Protein AF-A0A535PA86-F1 (afdb_monomer_lite)

Radius of gyration: 23.19 Å; chains: 1; bounding box: 63×14×46 Å

Structure (mmCIF, N/CA/C/O backbone):
data_AF-A0A535PA86-F1
#
_entry.id   AF-A0A535PA86-F1
#
loop_
_atom_site.group_PDB
_atom_site.id
_atom_site.type_symbol
_atom_site.label_atom_id
_atom_site.label_alt_id
_atom_site.label_comp_id
_atom_site.label_asym_id
_atom_site.label_entity_id
_atom_site.label_seq_id
_atom_site.pdbx_PDB_ins_code
_atom_site.Cartn_x
_atom_site.Cartn_y
_atom_site.Cartn_z
_atom_site.occupancy
_atom_site.B_iso_or_equiv
_atom_site.auth_seq_id
_atom_site.auth_comp_id
_atom_site.auth_asym_id
_atom_site.auth_atom_id
_atom_site.pdbx_PDB_model_num
ATOM 1 N N . MET A 1 1 ? -18.981 -7.504 -9.056 1.00 82.56 1 MET A N 1
ATOM 2 C CA . MET A 1 1 ? -18.149 -7.372 -10.277 1.00 82.56 1 MET A CA 1
ATOM 3 C C . MET A 1 1 ? -17.178 -6.184 -10.245 1.00 82.56 1 MET A C 1
ATOM 5 O O . MET A 1 1 ? -16.055 -6.365 -10.691 1.00 82.56 1 MET A O 1
ATOM 9 N N . ALA A 1 2 ? -17.527 -5.016 -9.679 1.00 93.88 2 ALA A N 1
ATOM 10 C CA . ALA A 1 2 ? -16.652 -3.827 -9.667 1.00 93.88 2 ALA A CA 1
ATOM 11 C C . ALA A 1 2 ? -15.237 -4.061 -9.090 1.00 93.88 2 ALA A C 1
ATOM 13 O O . ALA A 1 2 ? -14.249 -3.705 -9.723 1.00 93.88 2 ALA A O 1
ATOM 14 N N . THR A 1 3 ? -15.114 -4.724 -7.938 1.00 96.88 3 THR A N 1
ATOM 15 C CA . THR A 1 3 ? -13.812 -4.963 -7.287 1.00 96.88 3 THR A CA 1
ATOM 16 C C . THR A 1 3 ? -12.879 -5.835 -8.125 1.00 96.88 3 THR A C 1
ATOM 18 O O . THR A 1 3 ? -11.683 -5.576 -8.176 1.00 96.88 3 THR A O 1
ATOM 21 N N . ILE A 1 4 ? -13.419 -6.835 -8.829 1.00 98.12 4 ILE A N 1
ATOM 22 C CA . ILE A 1 4 ? -12.629 -7.706 -9.713 1.00 98.12 4 ILE A CA 1
ATOM 23 C C . ILE A 1 4 ? -12.037 -6.882 -10.858 1.00 98.12 4 ILE A C 1
ATOM 25 O O . ILE A 1 4 ? -10.854 -7.014 -11.159 1.00 98.12 4 ILE A O 1
ATOM 29 N N . TRP A 1 5 ? -12.836 -5.991 -11.454 1.00 97.62 5 TRP A N 1
ATOM 30 C CA . TRP A 1 5 ? -12.359 -5.095 -12.505 1.00 97.62 5 TRP A CA 1
ATOM 31 C C . TRP A 1 5 ? -11.273 -4.141 -11.999 1.00 97.62 5 TRP A C 1
ATOM 33 O O . TRP A 1 5 ? -10.254 -3.979 -12.663 1.00 97.62 5 TRP A O 1
ATOM 43 N N . VAL A 1 6 ? -11.442 -3.575 -10.799 1.00 97.12 6 VAL A N 1
ATOM 44 C CA . VAL A 1 6 ? -10.430 -2.709 -10.169 1.00 97.12 6 VAL A CA 1
ATOM 45 C C . VAL A 1 6 ? -9.119 -3.463 -9.930 1.00 97.12 6 VAL A C 1
ATOM 47 O O . VAL A 1 6 ? -8.051 -2.944 -10.242 1.00 97.12 6 VAL A O 1
ATOM 50 N N . VAL A 1 7 ? -9.181 -4.698 -9.427 1.00 96.69 7 VAL A N 1
ATOM 51 C CA . VAL A 1 7 ? -7.985 -5.534 -9.234 1.00 96.69 7 VAL A CA 1
ATOM 52 C C . VAL A 1 7 ? -7.316 -5.844 -10.573 1.00 96.69 7 VAL A C 1
ATOM 54 O O . VAL A 1 7 ? -6.097 -5.736 -10.685 1.00 96.69 7 VAL A O 1
ATOM 57 N N . PHE A 1 8 ? -8.099 -6.169 -11.604 1.00 97.12 8 PHE A N 1
ATOM 58 C CA . PHE A 1 8 ? -7.580 -6.424 -12.945 1.00 97.12 8 PHE A CA 1
ATOM 59 C C . PHE A 1 8 ? -6.825 -5.214 -13.515 1.00 97.12 8 PHE A C 1
ATOM 61 O O . PHE A 1 8 ? -5.666 -5.351 -13.906 1.00 97.12 8 PHE A O 1
ATOM 68 N N . ILE A 1 9 ? -7.429 -4.020 -13.508 1.00 96.62 9 ILE A N 1
ATOM 69 C CA . ILE A 1 9 ? -6.766 -2.812 -14.030 1.00 96.62 9 ILE A CA 1
ATOM 70 C C . ILE A 1 9 ? -5.576 -2.381 -13.165 1.00 96.62 9 ILE A C 1
ATOM 72 O O . ILE A 1 9 ? -4.591 -1.880 -13.702 1.00 96.62 9 ILE A O 1
ATOM 76 N N . ALA A 1 10 ? -5.621 -2.619 -11.848 1.00 96.06 10 ALA A N 1
ATOM 77 C CA . ALA A 1 10 ? -4.485 -2.362 -10.971 1.00 96.06 10 ALA A CA 1
ATOM 78 C C . ALA A 1 10 ? -3.275 -3.208 -11.387 1.00 96.06 10 ALA A C 1
ATOM 80 O O . ALA A 1 10 ? -2.187 -2.662 -11.527 1.00 96.06 10 ALA A O 1
ATOM 81 N N . VAL A 1 11 ? -3.466 -4.506 -11.661 1.00 96.44 11 VAL A N 1
ATOM 82 C CA . VAL A 1 11 ? -2.392 -5.385 -12.159 1.00 96.44 11 VAL A CA 1
ATOM 83 C C . VAL A 1 11 ? -1.899 -4.938 -13.534 1.00 96.44 11 VAL A C 1
ATOM 85 O O . VAL A 1 11 ? -0.689 -4.877 -13.744 1.00 96.44 11 VAL A O 1
ATOM 88 N N . LEU A 1 12 ? -2.801 -4.575 -14.453 1.00 97.00 12 LEU A N 1
ATOM 89 C CA . LEU A 1 12 ? -2.412 -4.086 -15.781 1.00 97.00 12 LEU A CA 1
ATOM 90 C C . LEU A 1 12 ? -1.483 -2.866 -15.709 1.00 97.00 12 LEU A C 1
ATOM 92 O O . LEU A 1 12 ? -0.507 -2.805 -16.452 1.00 97.00 12 LEU A O 1
ATOM 96 N N . PHE A 1 13 ? -1.736 -1.924 -14.796 1.00 96.06 13 PHE A N 1
ATOM 97 C CA . PHE A 1 13 ? -0.896 -0.731 -14.639 1.00 96.06 13 PHE A CA 1
ATOM 98 C C . PHE A 1 13 ? 0.453 -0.981 -13.955 1.00 96.06 13 PHE A C 1
ATOM 100 O O . PHE A 1 13 ? 1.297 -0.085 -13.939 1.00 96.06 13 PHE A O 1
ATOM 107 N N . LEU A 1 14 ? 0.695 -2.184 -13.430 1.00 96.81 14 LEU A N 1
ATOM 108 C CA . LEU A 1 14 ? 2.009 -2.588 -12.926 1.00 96.81 14 LEU A CA 1
ATOM 109 C C . LEU A 1 14 ? 2.909 -3.184 -14.019 1.00 96.81 14 LEU A C 1
ATOM 111 O O . LEU A 1 14 ? 4.111 -3.326 -13.801 1.00 96.81 14 LEU A O 1
ATOM 115 N N . LEU A 1 15 ? 2.355 -3.538 -15.182 1.00 95.75 15 LEU A N 1
ATOM 116 C CA . LEU A 1 15 ? 3.115 -4.147 -16.273 1.00 95.75 15 LEU A CA 1
ATOM 117 C C . LEU A 1 15 ? 4.012 -3.121 -16.997 1.00 95.75 15 LEU A C 1
ATOM 119 O O . LEU A 1 15 ? 3.737 -1.916 -16.968 1.00 95.75 15 LEU A O 1
ATOM 123 N N . PRO A 1 16 ? 5.081 -3.571 -17.678 1.00 95.56 16 PRO A N 1
ATOM 124 C CA . PRO A 1 16 ? 5.860 -2.716 -18.569 1.00 95.56 16 PRO A CA 1
ATOM 125 C C . PRO A 1 16 ? 5.006 -2.155 -19.714 1.00 95.56 16 PRO A C 1
ATOM 127 O O . PRO A 1 16 ? 4.203 -2.872 -20.305 1.00 95.56 16 PRO A O 1
ATOM 130 N N . GLN A 1 17 ? 5.214 -0.882 -20.057 1.00 93.19 17 GLN A N 1
ATOM 131 C CA . GLN A 1 17 ? 4.540 -0.222 -21.188 1.00 93.19 17 GLN A CA 1
ATOM 132 C C . GLN A 1 17 ? 5.344 -0.318 -22.493 1.00 93.19 17 GLN A C 1
ATOM 134 O O . GLN A 1 17 ? 4.807 -0.095 -23.575 1.00 93.19 17 GLN A O 1
ATOM 139 N N . VAL A 1 18 ? 6.633 -0.645 -22.384 1.00 94.00 18 VAL A N 1
ATOM 140 C CA . VAL A 1 18 ? 7.584 -0.768 -23.492 1.00 94.00 18 VAL A CA 1
ATOM 141 C C . VAL A 1 18 ? 8.392 -2.055 -23.346 1.00 94.00 18 VAL A C 1
ATOM 143 O O . VAL A 1 18 ? 8.565 -2.578 -22.243 1.00 94.00 18 VAL A O 1
ATOM 146 N N . THR A 1 19 ? 8.856 -2.614 -24.463 1.00 92.38 19 THR A N 1
ATOM 147 C CA . THR A 1 19 ? 9.683 -3.830 -24.490 1.00 92.38 19 THR A CA 1
ATOM 148 C C . THR A 1 19 ? 10.701 -3.731 -25.634 1.00 92.38 19 THR A C 1
ATOM 150 O O . THR A 1 19 ? 10.282 -3.457 -26.760 1.00 92.38 19 THR A O 1
ATOM 153 N N . PRO A 1 20 ? 12.008 -3.969 -25.391 1.00 92.06 20 PRO A N 1
ATOM 154 C CA . PRO A 1 20 ? 12.621 -4.342 -24.109 1.00 92.06 20 PRO A CA 1
ATOM 155 C C . PRO A 1 20 ? 12.688 -3.176 -23.104 1.00 92.06 20 PRO A C 1
ATOM 157 O O . PRO A 1 20 ? 12.700 -2.013 -23.489 1.00 92.06 20 PRO A O 1
ATOM 160 N N . VAL A 1 21 ? 12.745 -3.498 -21.807 1.00 94.19 21 VAL A N 1
ATOM 161 C CA . VAL A 1 21 ? 13.070 -2.526 -20.748 1.00 94.19 21 VAL A CA 1
ATOM 162 C C . VAL A 1 21 ? 14.585 -2.537 -20.564 1.00 94.19 21 VAL A C 1
ATOM 164 O O . VAL A 1 21 ? 15.127 -3.361 -19.832 1.00 94.19 21 VAL A O 1
ATOM 167 N N . ASP A 1 22 ? 15.273 -1.676 -21.303 1.00 94.62 22 ASP A N 1
ATOM 168 C CA . ASP A 1 22 ? 16.733 -1.671 -21.446 1.00 94.62 22 ASP A CA 1
ATOM 169 C C . ASP A 1 22 ? 17.432 -0.556 -20.654 1.00 94.62 22 ASP A C 1
ATOM 171 O O . ASP A 1 22 ? 18.642 -0.607 -20.438 1.00 94.62 22 ASP A O 1
ATOM 175 N N . ASN A 1 23 ? 16.680 0.442 -20.191 1.00 93.94 23 ASN A N 1
ATOM 176 C CA . ASN A 1 23 ? 17.204 1.557 -19.416 1.00 93.94 23 ASN A CA 1
ATOM 177 C C . ASN A 1 23 ? 16.191 2.055 -18.360 1.00 93.94 23 ASN A C 1
ATOM 179 O O . ASN A 1 23 ? 14.991 1.794 -18.483 1.00 93.94 23 ASN A O 1
ATOM 183 N N . PRO A 1 24 ? 16.647 2.803 -17.334 1.00 94.31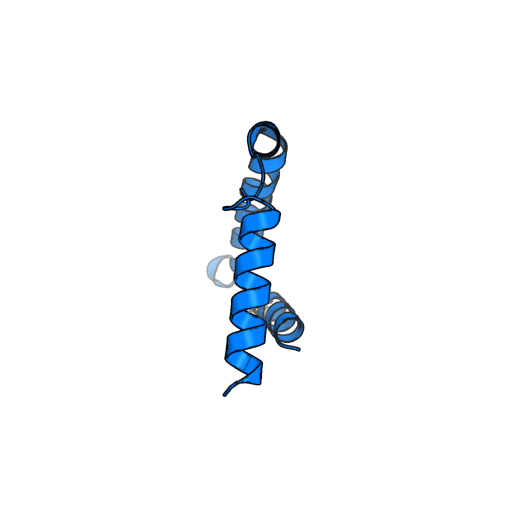 24 PRO A N 1
ATOM 184 C CA . PRO A 1 24 ? 15.773 3.296 -16.268 1.00 94.31 24 PRO A CA 1
ATOM 185 C C . PRO A 1 24 ? 14.655 4.235 -16.737 1.00 94.31 24 PRO A C 1
ATOM 187 O O . PRO A 1 24 ? 13.579 4.225 -16.153 1.00 94.31 24 PRO A O 1
ATOM 190 N N . ALA A 1 25 ? 14.869 5.023 -17.796 1.00 93.56 25 ALA A N 1
ATOM 191 C CA . ALA A 1 25 ? 13.850 5.950 -18.297 1.00 93.56 25 ALA A CA 1
ATOM 192 C C . ALA A 1 25 ? 12.632 5.219 -18.895 1.00 93.56 25 ALA A C 1
ATOM 194 O O . ALA A 1 25 ? 11.535 5.768 -18.909 1.00 93.56 25 ALA A O 1
ATOM 195 N N . ASN A 1 26 ? 12.822 3.971 -19.333 1.00 94.38 26 ASN A N 1
ATOM 196 C CA . ASN A 1 26 ? 11.797 3.115 -19.930 1.00 94.38 26 ASN A CA 1
ATOM 197 C C . ASN A 1 26 ? 11.148 2.135 -18.926 1.00 94.38 26 ASN A C 1
ATOM 199 O O . ASN A 1 26 ? 10.303 1.325 -19.309 1.00 94.38 26 ASN A O 1
ATOM 203 N N . PHE A 1 27 ? 11.528 2.175 -17.643 1.00 95.69 27 PHE A N 1
ATOM 204 C CA . PHE A 1 27 ? 10.944 1.327 -16.600 1.00 95.69 27 PHE A CA 1
ATOM 205 C C . PHE A 1 27 ? 9.647 1.935 -16.038 1.00 95.69 27 PHE A C 1
ATOM 207 O O . PHE A 1 27 ? 9.588 3.117 -15.708 1.00 95.69 27 PHE A O 1
ATOM 214 N N . ASN A 1 28 ? 8.602 1.119 -15.864 1.00 97.25 28 ASN A N 1
ATOM 215 C CA . ASN A 1 28 ? 7.384 1.545 -15.170 1.00 97.25 28 ASN A CA 1
ATOM 216 C C . ASN A 1 28 ? 7.620 1.557 -13.649 1.00 97.25 28 ASN A C 1
ATOM 218 O O . ASN A 1 28 ? 7.720 0.502 -13.030 1.00 97.25 28 ASN A O 1
ATOM 222 N N . TYR A 1 29 ? 7.664 2.741 -13.034 1.00 96.69 29 TYR A N 1
ATOM 223 C CA . TYR A 1 29 ? 7.922 2.904 -11.596 1.00 96.69 29 TYR A CA 1
ATOM 224 C C . TYR A 1 29 ? 6.703 2.692 -10.680 1.00 96.69 29 TYR A C 1
ATOM 226 O O . TYR A 1 29 ? 6.855 2.717 -9.455 1.00 96.69 29 TYR A O 1
ATOM 234 N N . ALA A 1 30 ? 5.507 2.438 -11.222 1.00 97.06 30 ALA A N 1
ATOM 235 C CA . ALA A 1 30 ? 4.306 2.207 -10.415 1.00 97.06 30 ALA A CA 1
ATOM 236 C C . ALA A 1 30 ? 4.448 1.055 -9.387 1.00 97.06 30 ALA A C 1
ATOM 238 O O . ALA A 1 30 ? 4.10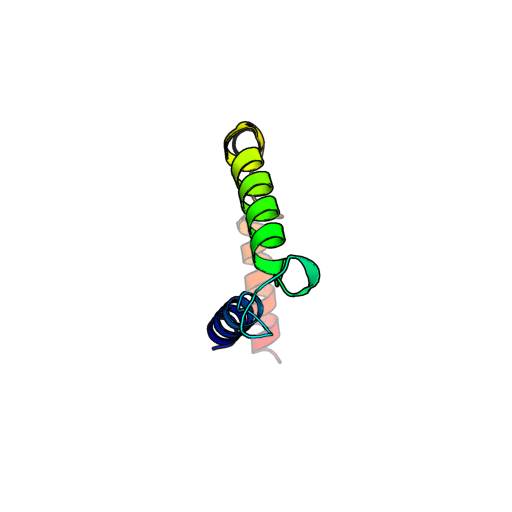3 1.275 -8.223 1.00 97.06 30 ALA A O 1
ATOM 239 N N . PRO A 1 31 ? 5.016 -0.127 -9.719 1.00 96.75 31 PRO A N 1
ATOM 240 C CA . PRO A 1 31 ? 5.210 -1.208 -8.746 1.00 96.75 31 PRO A CA 1
ATOM 241 C C . PRO A 1 31 ? 6.115 -0.821 -7.576 1.00 96.75 31 PRO A C 1
ATOM 243 O O . PRO A 1 31 ? 5.860 -1.227 -6.442 1.00 96.75 31 PRO A O 1
ATOM 246 N N . VAL A 1 32 ? 7.143 -0.004 -7.828 1.00 97.44 32 VAL A N 1
ATOM 247 C CA . VAL A 1 32 ? 8.051 0.483 -6.781 1.00 97.44 32 VAL A CA 1
ATOM 248 C C . VAL A 1 32 ? 7.298 1.400 -5.824 1.00 97.44 32 VAL A C 1
ATOM 250 O O . VAL A 1 32 ? 7.353 1.195 -4.613 1.00 97.44 32 VAL A O 1
ATOM 253 N N . ALA A 1 33 ? 6.547 2.369 -6.354 1.00 97.88 33 ALA A N 1
ATOM 254 C CA . ALA A 1 33 ? 5.752 3.285 -5.540 1.00 97.88 33 ALA A CA 1
ATOM 255 C C . ALA A 1 33 ? 4.711 2.539 -4.685 1.00 97.88 33 ALA A C 1
ATOM 257 O O . ALA A 1 33 ? 4.605 2.790 -3.482 1.00 97.88 33 ALA A O 1
ATOM 258 N N . VAL A 1 34 ? 3.993 1.574 -5.274 1.00 97.75 34 VAL A N 1
ATOM 259 C CA . VAL A 1 34 ? 3.032 0.727 -4.548 1.00 97.75 34 VAL A CA 1
ATOM 260 C C . VAL A 1 34 ? 3.731 -0.068 -3.445 1.00 97.75 34 VAL A C 1
ATOM 262 O O . VAL A 1 34 ? 3.260 -0.073 -2.307 1.00 97.75 34 VAL A O 1
ATOM 265 N N . GLY A 1 35 ? 4.878 -0.685 -3.744 1.00 98.00 35 GLY A N 1
ATOM 266 C CA . GLY A 1 35 ? 5.672 -1.421 -2.762 1.00 98.00 35 GLY A CA 1
ATOM 267 C C . GLY A 1 35 ? 6.100 -0.550 -1.580 1.00 98.00 35 GLY A C 1
ATOM 268 O O . GLY A 1 35 ? 5.927 -0.954 -0.431 1.00 98.00 35 GLY A O 1
ATOM 269 N N . VAL A 1 36 ? 6.580 0.670 -1.840 1.00 98.62 36 VAL A N 1
ATOM 270 C CA . VAL A 1 36 ? 6.962 1.631 -0.790 1.00 98.62 36 VAL A CA 1
ATOM 271 C C . VAL A 1 36 ? 5.777 1.963 0.114 1.00 98.62 36 VAL A C 1
ATOM 273 O O . VAL A 1 36 ? 5.916 1.910 1.334 1.00 98.62 36 VAL A O 1
ATOM 276 N N . VAL A 1 37 ? 4.606 2.259 -0.454 1.00 98.38 37 VAL A N 1
ATOM 277 C CA . VAL A 1 37 ? 3.411 2.600 0.335 1.00 98.38 37 VAL A CA 1
ATOM 278 C C . VAL A 1 37 ? 2.933 1.412 1.167 1.00 98.38 37 VAL A C 1
ATOM 280 O O . VAL A 1 37 ? 2.641 1.584 2.349 1.00 98.38 37 VAL A O 1
ATOM 283 N N . VAL A 1 38 ? 2.889 0.206 0.591 1.00 98.31 38 VAL A N 1
ATOM 284 C CA . VAL A 1 38 ? 2.477 -1.011 1.310 1.00 98.31 38 VAL A CA 1
ATOM 285 C C . VAL A 1 38 ? 3.436 -1.318 2.457 1.00 98.31 38 VAL A C 1
ATOM 287 O O . VAL A 1 38 ? 2.987 -1.578 3.573 1.00 98.31 38 VAL A O 1
ATOM 290 N N . LEU A 1 39 ? 4.747 -1.247 2.213 1.00 98.62 39 LEU A N 1
ATOM 291 C CA . LEU A 1 39 ? 5.758 -1.472 3.246 1.00 98.62 39 LEU A CA 1
ATOM 292 C C . LEU A 1 39 ? 5.704 -0.402 4.334 1.00 98.62 39 LEU A C 1
ATOM 294 O O . LEU A 1 39 ? 5.795 -0.734 5.513 1.00 98.62 39 LEU A O 1
ATOM 298 N N . PHE A 1 40 ? 5.524 0.864 3.963 1.00 98.56 40 PHE A N 1
ATOM 299 C CA . PHE A 1 40 ? 5.421 1.954 4.925 1.00 98.56 40 PHE A CA 1
ATOM 300 C C . PHE A 1 40 ? 4.159 1.832 5.782 1.00 98.56 40 PHE A C 1
ATOM 302 O O . PHE A 1 40 ? 4.252 1.820 7.006 1.00 98.56 40 PHE A O 1
ATOM 309 N N . ALA A 1 41 ? 2.984 1.693 5.163 1.00 98.31 41 ALA A N 1
ATOM 310 C CA . ALA A 1 41 ? 1.716 1.594 5.878 1.00 98.31 41 ALA A CA 1
ATOM 311 C C . ALA A 1 41 ? 1.636 0.307 6.713 1.00 98.31 41 ALA A C 1
ATOM 313 O O . ALA A 1 41 ? 1.270 0.353 7.889 1.00 98.31 41 ALA A O 1
ATOM 314 N N . GLY A 1 42 ? 2.028 -0.832 6.135 1.00 98.38 42 GLY A N 1
ATOM 315 C CA . GLY A 1 42 ? 2.077 -2.118 6.828 1.00 98.38 42 GLY A CA 1
ATOM 316 C C . GLY A 1 42 ? 3.111 -2.129 7.954 1.00 98.38 42 GLY A C 1
ATOM 317 O O . GLY A 1 42 ? 2.811 -2.564 9.065 1.00 98.38 42 GLY A O 1
ATOM 318 N N . GLY A 1 43 ? 4.302 -1.580 7.709 1.00 98.62 43 GLY A N 1
ATOM 319 C CA . GLY A 1 43 ? 5.345 -1.417 8.720 1.00 98.62 43 GLY A CA 1
ATOM 320 C C . GLY A 1 43 ? 4.886 -0.520 9.866 1.00 98.62 43 GLY A C 1
ATOM 321 O O . GLY A 1 43 ? 4.962 -0.918 11.026 1.00 98.62 43 GLY A O 1
ATOM 322 N N . TRP A 1 44 ? 4.321 0.649 9.558 1.00 98.38 44 TRP A N 1
ATOM 323 C CA . TRP A 1 44 ? 3.756 1.560 10.554 1.00 98.38 44 TRP A CA 1
ATOM 324 C C . TRP A 1 44 ? 2.652 0.900 11.386 1.00 98.38 44 TRP A C 1
ATOM 326 O O . TRP A 1 44 ? 2.629 1.035 12.614 1.00 98.38 44 TRP A O 1
ATOM 336 N N . TRP A 1 45 ? 1.764 0.142 10.734 1.00 97.81 45 TRP A N 1
ATOM 337 C CA . TRP A 1 45 ? 0.718 -0.622 11.405 1.00 97.81 45 TRP A CA 1
ATOM 338 C C . TRP A 1 45 ? 1.291 -1.630 12.401 1.00 97.81 45 TRP A C 1
ATOM 340 O O . TRP A 1 45 ? 0.886 -1.645 13.566 1.00 97.81 45 TRP A O 1
ATOM 350 N N . VAL A 1 46 ? 2.254 -2.444 11.959 1.00 98.19 46 VAL A N 1
ATOM 351 C CA . VAL A 1 46 ? 2.853 -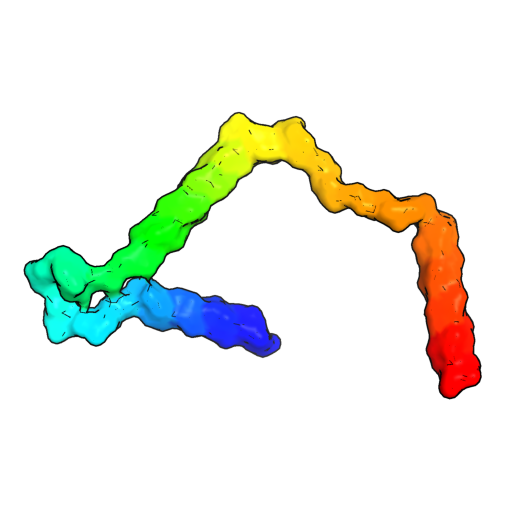3.510 12.772 1.00 98.19 46 VAL A CA 1
ATOM 352 C C . VAL A 1 46 ? 3.682 -2.950 13.928 1.00 98.19 46 VAL A C 1
ATOM 354 O O . VAL A 1 46 ? 3.606 -3.498 15.030 1.00 98.19 46 VAL A O 1
ATOM 357 N N . LEU A 1 47 ? 4.442 -1.878 13.689 1.00 98.31 47 LEU A N 1
ATOM 358 C CA . LEU A 1 47 ? 5.349 -1.279 14.671 1.00 98.31 47 LEU A CA 1
ATOM 359 C C . LEU A 1 47 ? 4.622 -0.420 15.711 1.00 98.31 47 LEU A C 1
ATOM 361 O O . LEU A 1 47 ? 5.042 -0.383 16.865 1.00 98.31 47 LEU A O 1
ATOM 365 N N . SER A 1 48 ? 3.556 0.284 15.321 1.00 97.94 48 SER A N 1
ATOM 366 C CA . SER A 1 48 ? 2.935 1.301 16.176 1.00 97.94 48 SER A CA 1
ATOM 367 C C . SER A 1 48 ? 1.412 1.292 16.102 1.00 97.94 48 SER A C 1
ATOM 369 O O . SER A 1 48 ? 0.759 1.084 17.127 1.00 97.94 48 SER A O 1
ATOM 371 N N . ALA A 1 49 ? 0.835 1.488 14.911 1.00 97.12 49 ALA A N 1
ATOM 372 C CA . ALA A 1 49 ? -0.559 1.920 14.780 1.00 97.12 49 ALA A CA 1
ATOM 373 C C . ALA A 1 49 ? -1.576 0.966 15.414 1.00 97.12 49 ALA A C 1
ATOM 375 O O . ALA A 1 49 ? -2.520 1.412 16.069 1.00 97.12 49 ALA A O 1
ATOM 376 N N . LYS A 1 50 ? -1.342 -0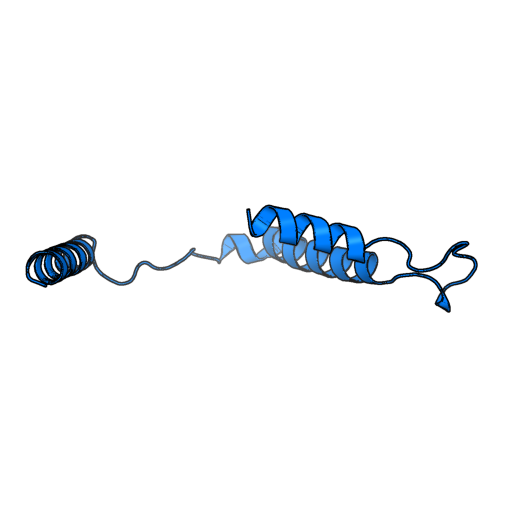.347 15.307 1.00 95.88 50 LYS A N 1
ATOM 377 C CA . LYS A 1 50 ? -2.231 -1.367 15.879 1.00 95.88 50 LYS A CA 1
ATOM 378 C C . LYS A 1 50 ? -2.393 -1.274 17.404 1.00 95.88 50 LYS A C 1
ATOM 380 O O . LYS A 1 50 ? -3.388 -1.754 17.931 1.00 95.88 50 LYS A O 1
ATOM 385 N N . ASN A 1 51 ? -1.427 -0.685 18.117 1.00 96.75 51 ASN A N 1
ATOM 386 C CA . ASN A 1 51 ? -1.435 -0.641 19.584 1.00 96.75 51 ASN A CA 1
ATOM 387 C C . ASN A 1 51 ? -2.359 0.459 20.133 1.00 96.75 51 ASN A C 1
ATOM 389 O O . ASN A 1 51 ? -2.838 0.368 21.264 1.00 96.75 51 ASN A O 1
ATOM 393 N N . TRP A 1 52 ? -2.614 1.505 19.345 1.00 96.06 52 TRP A N 1
ATOM 394 C CA . TRP A 1 52 ? -3.418 2.657 19.763 1.00 96.06 52 TRP A CA 1
ATOM 395 C C . TRP A 1 52 ? -4.656 2.895 18.894 1.00 96.06 52 TRP A C 1
ATOM 397 O O . TRP A 1 52 ? -5.561 3.605 19.331 1.00 96.06 52 TRP A O 1
ATOM 407 N N . PHE A 1 53 ? -4.765 2.265 17.722 1.00 94.50 53 PHE A N 1
ATOM 408 C CA . PHE A 1 53 ? -5.994 2.265 16.934 1.00 94.50 53 PHE A CA 1
ATOM 409 C C . PHE A 1 53 ? -7.118 1.518 17.674 1.00 94.50 53 PHE A C 1
ATOM 411 O O . PHE A 1 53 ? -6.981 0.345 18.010 1.00 94.50 53 PHE A O 1
ATOM 418 N N . LYS A 1 54 ? -8.238 2.201 17.946 1.00 91.75 54 LYS A N 1
ATOM 419 C CA . LYS A 1 54 ? -9.384 1.654 18.704 1.00 91.75 54 LYS A CA 1
ATOM 420 C C . LYS A 1 54 ? -10.525 1.128 17.831 1.00 91.75 54 LYS A C 1
ATOM 422 O O . LYS A 1 54 ? -11.554 0.737 18.366 1.00 91.75 54 LYS A O 1
ATOM 427 N N . GLY A 1 55 ? -10.337 1.095 16.514 1.00 89.62 55 GLY A N 1
ATOM 428 C CA . GLY A 1 55 ? -11.400 0.740 15.581 1.00 89.62 55 GLY A CA 1
ATOM 429 C C . GLY A 1 55 ? -12.430 1.859 15.389 1.00 89.62 55 GLY A C 1
ATOM 430 O O . GLY A 1 55 ? -12.344 2.913 16.031 1.00 89.62 55 GLY A O 1
ATOM 431 N N . PRO A 1 56 ? -13.390 1.655 14.474 1.00 87.69 56 PRO A N 1
ATOM 432 C CA . PRO A 1 56 ? -14.516 2.560 14.294 1.00 87.69 56 PRO A CA 1
ATOM 433 C C . PRO A 1 56 ? -15.313 2.675 15.595 1.00 87.69 56 PRO A C 1
ATOM 435 O O . PRO A 1 56 ? -15.659 1.666 16.208 1.00 87.69 56 PRO A O 1
ATOM 438 N N . LYS A 1 57 ? -15.612 3.904 16.020 1.00 83.38 57 LYS A N 1
ATOM 439 C CA . LYS A 1 57 ? -16.557 4.131 17.115 1.00 83.38 57 LYS A CA 1
ATOM 440 C C . LYS A 1 57 ? -17.962 4.120 16.533 1.00 83.38 57 LYS A C 1
ATOM 442 O O . LYS A 1 57 ? -18.275 4.979 15.712 1.00 83.38 57 LYS A O 1
ATOM 447 N N . VAL A 1 58 ? -18.781 3.167 16.964 1.00 81.06 58 VAL A N 1
ATOM 448 C CA . VAL A 1 58 ? -20.220 3.199 16.702 1.00 81.06 58 VAL A CA 1
ATOM 449 C C . VAL A 1 58 ? -20.790 4.417 17.433 1.00 81.06 58 VAL A C 1
ATOM 451 O O . VAL A 1 58 ? -20.501 4.625 18.613 1.00 81.06 58 VAL A O 1
ATOM 454 N N . GLN A 1 59 ? -21.495 5.277 16.704 1.00 80.44 59 GLN A N 1
ATOM 455 C CA . GLN A 1 59 ? -22.199 6.424 17.271 1.00 80.44 59 GLN A CA 1
ATOM 456 C C . GLN A 1 59 ? -23.629 5.975 17.594 1.00 80.44 59 GLN A C 1
ATOM 458 O O . GLN A 1 59 ? -24.301 5.453 16.711 1.00 80.44 59 GLN A O 1
ATOM 463 N N . GLY A 1 60 ? -24.056 6.165 18.843 1.00 77.94 60 GLY A N 1
ATOM 464 C CA . GLY A 1 60 ? -25.362 5.736 19.355 1.00 77.94 60 GLY A CA 1
ATOM 465 C C . GLY A 1 60 ? -25.284 4.483 20.230 1.00 77.94 60 GLY A C 1
ATOM 466 O O . GLY A 1 60 ? -24.377 3.661 20.080 1.00 77.94 60 GLY A O 1
ATOM 467 N N . SER A 1 61 ? -26.206 4.360 21.188 1.00 84.94 61 SER A N 1
ATOM 468 C CA . SER A 1 61 ? -26.429 3.083 21.878 1.00 84.94 61 SER A CA 1
ATOM 469 C C . SER A 1 61 ? -27.092 2.086 20.921 1.00 84.94 61 SER A C 1
ATOM 471 O O . SER A 1 61 ? -27.743 2.490 19.956 1.00 84.94 61 SER A O 1
ATOM 473 N N . ASP A 1 62 ? -26.978 0.786 21.200 1.00 83.69 62 ASP A N 1
ATOM 474 C CA . ASP A 1 62 ? -27.662 -0.252 20.410 1.00 83.69 62 ASP A CA 1
ATOM 475 C C . ASP A 1 62 ? -29.181 0.005 20.328 1.00 83.69 62 ASP A C 1
ATOM 477 O O . ASP A 1 62 ? -29.814 -0.248 19.306 1.00 83.69 62 ASP A O 1
ATOM 481 N N . GLU A 1 63 ? -29.761 0.580 21.386 1.00 84.44 63 GLU A N 1
ATOM 482 C CA . GLU A 1 63 ? -31.161 1.011 21.424 1.00 84.44 63 GLU A CA 1
ATOM 483 C C . GLU A 1 63 ? -31.462 2.190 20.495 1.00 84.44 63 GLU A C 1
ATOM 485 O O . GLU A 1 63 ? -32.499 2.182 19.833 1.00 84.44 63 GLU A O 1
ATOM 490 N N . GLU A 1 64 ? -30.584 3.194 20.431 1.00 85.69 64 GLU A N 1
ATOM 491 C CA . GLU A 1 64 ? -30.751 4.359 19.556 1.00 85.69 64 GLU A CA 1
ATOM 492 C C . GLU A 1 64 ? -30.664 3.954 18.081 1.00 85.69 64 GLU A C 1
ATOM 494 O O . GLU A 1 64 ? -31.502 4.362 17.278 1.00 85.69 64 GLU A O 1
ATOM 499 N N . LEU A 1 65 ? -29.728 3.063 17.742 1.00 87.56 65 LEU A N 1
ATOM 500 C CA . LEU A 1 65 ? -29.625 2.471 16.405 1.00 87.56 65 LEU A CA 1
ATOM 501 C C . LEU A 1 65 ? -30.866 1.648 16.048 1.00 87.56 65 LEU A C 1
ATOM 503 O O . LEU A 1 65 ? -31.418 1.825 14.965 1.00 87.56 65 LEU A O 1
ATOM 507 N N . ALA A 1 66 ? -31.354 0.818 16.974 1.00 88.81 66 ALA A N 1
ATOM 508 C CA . ALA A 1 66 ? -32.574 0.042 16.765 1.00 88.81 66 ALA A CA 1
ATOM 509 C C . ALA A 1 66 ? -33.826 0.929 16.639 1.00 88.81 66 ALA A C 1
ATOM 511 O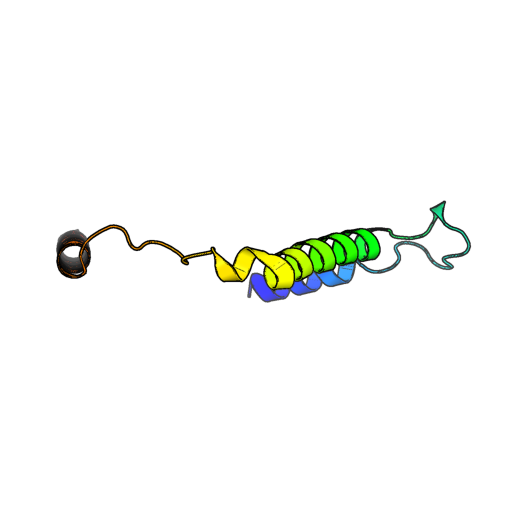 O . ALA A 1 66 ? -34.780 0.556 15.959 1.00 88.81 66 ALA A O 1
ATOM 512 N N . MET A 1 67 ? -33.871 2.094 17.298 1.00 88.19 67 MET A N 1
ATOM 513 C CA . MET A 1 67 ? -34.940 3.077 17.076 1.00 88.19 67 MET A CA 1
ATOM 514 C C . MET A 1 67 ? -34.860 3.687 15.679 1.00 88.19 67 MET A C 1
ATOM 516 O O . MET A 1 67 ? -35.872 3.692 14.989 1.00 88.19 67 MET A O 1
ATOM 520 N N . ILE A 1 68 ? -33.676 4.130 15.246 1.00 88.25 68 ILE A N 1
ATOM 521 C CA . ILE A 1 68 ? -33.482 4.698 13.905 1.00 88.25 68 ILE A CA 1
ATOM 522 C C . ILE A 1 68 ? -33.871 3.679 12.826 1.00 88.25 68 ILE A C 1
ATOM 524 O O . ILE A 1 68 ? -34.560 4.034 11.877 1.00 88.25 68 ILE A O 1
ATOM 528 N N . GLU A 1 69 ? -33.478 2.413 12.981 1.00 90.25 69 GLU A N 1
ATOM 529 C CA . GLU A 1 69 ? -33.820 1.348 12.032 1.00 90.25 69 GLU A CA 1
ATOM 530 C C . GLU A 1 69 ? -35.336 1.102 11.970 1.00 90.25 69 GLU A C 1
ATOM 532 O O . GLU A 1 69 ? -35.906 1.096 10.881 1.00 90.25 69 GLU A O 1
ATOM 537 N N . ARG A 1 70 ? -36.017 1.037 13.125 1.00 90.12 70 ARG A N 1
ATOM 538 C CA . ARG A 1 70 ? -37.487 0.930 13.181 1.00 90.12 70 ARG A CA 1
ATOM 539 C C . ARG A 1 70 ? -38.193 2.121 12.535 1.00 90.12 70 ARG A C 1
ATOM 541 O O . ARG A 1 70 ? -39.155 1.930 11.796 1.00 90.12 70 ARG A O 1
ATOM 548 N N . ASP A 1 71 ? -37.739 3.341 12.808 1.00 90.25 71 ASP A N 1
ATOM 549 C CA . ASP A 1 71 ? -38.344 4.551 12.242 1.00 90.25 71 ASP A CA 1
ATOM 550 C C . ASP A 1 71 ? -38.167 4.604 10.713 1.00 90.25 71 ASP A C 1
ATOM 552 O O . ASP A 1 71 ? -39.079 5.029 9.998 1.00 90.25 71 ASP A O 1
ATOM 556 N N . LEU A 1 72 ? -37.029 4.124 10.197 1.00 92.44 72 LEU A N 1
ATOM 557 C CA . LEU A 1 72 ? -36.770 4.005 8.759 1.00 92.44 72 LEU A CA 1
ATOM 558 C C . LEU A 1 72 ? -37.660 2.942 8.094 1.00 92.44 72 LEU A C 1
ATOM 560 O O . LEU A 1 72 ? -38.245 3.226 7.050 1.00 92.44 72 LEU A O 1
ATOM 564 N N . GLU A 1 73 ? -37.825 1.764 8.705 1.00 93.38 73 GLU A N 1
ATOM 565 C CA . GLU A 1 73 ? -38.724 0.706 8.205 1.00 93.38 73 GLU A CA 1
ATOM 566 C C . GLU A 1 73 ? -40.188 1.176 8.149 1.00 93.38 73 GLU A C 1
ATOM 568 O O . GLU A 1 73 ? -40.913 0.921 7.180 1.00 93.38 73 GLU A O 1
ATOM 573 N N . MET A 1 74 ? -40.627 1.912 9.174 1.00 88.88 74 MET A N 1
ATOM 574 C CA . MET A 1 74 ? -41.959 2.521 9.212 1.00 88.88 74 MET A CA 1
ATOM 575 C C . MET A 1 74 ? -42.130 3.578 8.112 1.00 88.88 74 MET A C 1
ATOM 577 O O . MET A 1 74 ? -43.178 3.635 7.467 1.00 88.88 74 MET A O 1
ATOM 581 N N . ALA A 1 75 ? -41.112 4.406 7.863 1.00 88.31 75 ALA A N 1
ATOM 582 C CA . ALA A 1 75 ? -41.149 5.407 6.799 1.00 88.31 75 ALA A CA 1
ATOM 583 C C . ALA A 1 75 ? -41.176 4.777 5.393 1.00 88.31 75 ALA A C 1
ATOM 585 O O . ALA A 1 75 ? -41.885 5.279 4.523 1.00 88.31 75 ALA A O 1
ATOM 586 N N . GLU A 1 76 ? -40.453 3.674 5.176 1.00 88.56 76 GLU A N 1
ATOM 587 C CA . GLU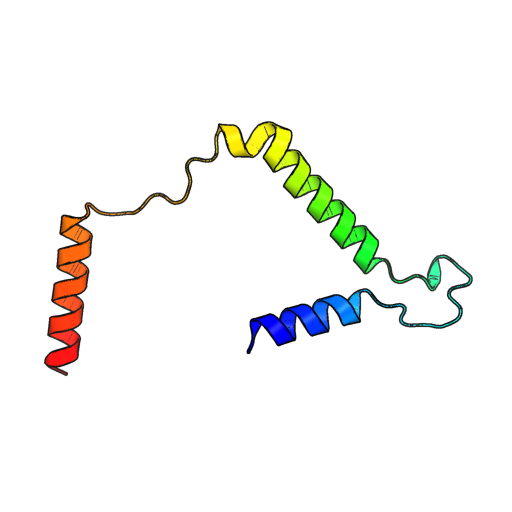 A 1 76 ? -40.424 2.951 3.896 1.00 88.56 76 GLU A CA 1
ATOM 588 C C . GLU A 1 76 ? -41.751 2.240 3.600 1.00 88.56 76 GLU A C 1
ATOM 590 O O . GLU A 1 76 ? -42.246 2.283 2.478 1.00 88.56 76 GLU A O 1
ATOM 595 N N . THR A 1 77 ? -42.371 1.627 4.609 1.00 81.19 77 THR A N 1
ATOM 596 C CA . THR A 1 77 ? -43.639 0.890 4.445 1.00 81.19 77 THR A CA 1
ATOM 597 C C . THR A 1 77 ? -44.871 1.782 4.290 1.00 81.19 77 THR A C 1
ATOM 599 O O . THR A 1 77 ? -45.919 1.302 3.855 1.00 81.19 77 THR A O 1
ATOM 602 N N . THR A 1 78 ? -44.761 3.069 4.627 1.00 74.94 78 THR A N 1
ATOM 603 C CA . THR A 1 78 ? -45.861 4.044 4.517 1.00 74.94 78 THR A CA 1
ATOM 604 C C . THR A 1 78 ? -45.771 4.901 3.237 1.00 74.94 78 THR A C 1
ATOM 606 O O . THR A 1 78 ? -46.641 5.746 3.014 1.00 74.94 78 THR A O 1
ATOM 609 N N . GLY A 1 79 ? -44.731 4.705 2.413 1.00 58.19 79 GLY A N 1
ATOM 610 C CA . GLY A 1 79 ? -44.464 5.434 1.162 1.00 58.19 79 GLY A CA 1
ATOM 611 C C . GLY A 1 79 ? -44.982 4.764 -0.106 1.00 58.19 79 GLY A C 1
ATOM 612 O O . GLY A 1 79 ? -45.113 3.522 -0.131 1.00 58.19 79 GLY A O 1
#

Foldseek 3Di:
DVVVVVVVVLVVLQDQPDPPPPDPVRHRCSVVVVVVVCCVVVVCCVVPDVVPDPPDDDPDDPVRVVVVVVVVVVVVVVD

Secondary structure (DSSP, 8-state):
-HHHHHHHHHHHTTS-SSSS--SGGGS--HHHHHHHHHHHHHHHIIIIIHHH---PPPPS-HHHHHHHHHHHHHHHHT-

Sequence (79 aa):
MATIWVVFIAVLFLLPQVTPVDNPANFNYAPVAVGVVVLFAGGWWVLSAKNWFKGPKVQGSDEELAMIERDLEMAETTG

pLDDT: mean 92.66, std 6.83, range [58.19, 98.62]